Protein AF-A0A2V9LQ06-F1 (afdb_monomer)

pLDDT: mean 80.36, std 21.31, range [33.31, 98.5]

Secondary structure (DSSP, 8-state):
-------------S----S--EEEEEEES-GGGHHHHHHHHHHHHHHTT--HHHHHHHHHHHHHHHHHIIIIISTT-S--EEEEEEEEETTEEEEEEEE-SSPP-HHHHS-----S-----HHHHHHHHH-SEEEEEEETTEEEEEEEEEPTT-----

Solvent-accessible surface area (backbone atoms only — not comparable to full-atom values): 9265 Å² total; per-residue (Å²): 137,83,87,80,75,87,80,68,76,78,77,70,73,92,77,78,84,84,67,72,51,76,51,76,51,75,44,58,31,36,76,79,52,50,62,57,50,36,55,51,42,35,53,51,32,44,76,71,65,39,54,72,67,52,18,54,39,52,24,52,33,52,50,40,51,51,51,45,43,22,51,64,26,41,67,62,39,55,80,42,61,36,37,44,38,39,37,39,54,102,44,31,42,37,42,37,39,39,33,63,47,51,84,75,64,54,86,54,66,60,88,69,92,71,69,86,89,71,90,51,54,72,56,52,53,50,32,58,74,62,34,78,41,73,47,76,51,71,61,89,70,34,39,38,41,38,38,32,38,70,41,87,89,46,82,77,82,127

Nearest PDB structures (foldseek):
  1th8-assembly1_A-2  TM=8.520E-01  e=4.681E-11  Geobacillus stearothermophilus
  6m37-assembly1_C-2  TM=8.695E-01  e=2.102E-10  Bacillus subtilis subsp. subtilis str. 168
  6m37-assembly1_A-2  TM=8.476E-01  e=3.609E-10  Bacillus subtilis subsp. subtilis str. 168
  6m36-assembly2_K  TM=9.248E-01  e=5.722E-09  Bacillus subtilis subsp. subtilis str. 168
  1thn-assembly1_A  TM=8.487E-01  e=3.267E-08  Geobacillus stearothermophilus

Mean predicted aligned error: 9.8 Å

Structure (mmCIF, N/CA/C/O backbone):
data_AF-A0A2V9LQ06-F1
#
_entry.id   AF-A0A2V9LQ06-F1
#
loop_
_atom_site.group_PDB
_atom_site.id
_atom_site.type_symbol
_atom_site.label_atom_id
_atom_site.label_alt_id
_atom_site.label_comp_id
_atom_site.label_asym_id
_atom_site.label_entity_id
_atom_site.label_seq_id
_atom_site.pdbx_PDB_ins_code
_atom_site.Cartn_x
_atom_site.Cartn_y
_atom_site.Cartn_z
_atom_site.occupancy
_atom_site.B_iso_or_equiv
_atom_site.auth_seq_id
_atom_site.auth_comp_id
_atom_site.auth_asym_id
_atom_site.auth_atom_id
_atom_site.pdbx_PDB_model_num
ATOM 1 N N . MET A 1 1 ? 15.018 40.070 34.174 1.00 41.72 1 MET A N 1
ATOM 2 C CA . MET A 1 1 ? 14.126 39.849 33.017 1.00 41.72 1 MET A CA 1
ATOM 3 C C . MET A 1 1 ? 13.827 38.366 32.972 1.00 41.72 1 MET A C 1
ATOM 5 O O . MET A 1 1 ? 14.676 37.600 32.545 1.00 41.72 1 MET A O 1
ATOM 9 N N . SER A 1 2 ? 12.698 37.974 33.558 1.00 34.19 2 SER A N 1
ATOM 10 C CA . SER A 1 2 ? 12.235 36.588 33.578 1.00 34.19 2 SER A CA 1
ATOM 11 C C . SER A 1 2 ? 11.378 36.391 32.335 1.00 34.19 2 SER A C 1
ATOM 13 O O . SER A 1 2 ? 10.395 37.110 32.173 1.00 34.19 2 SER A O 1
ATOM 15 N N . TYR A 1 3 ? 11.785 35.498 31.437 1.00 38.38 3 TYR A N 1
ATOM 16 C CA . TYR A 1 3 ? 10.915 35.046 30.359 1.00 38.38 3 TYR A CA 1
ATOM 17 C C . TYR A 1 3 ? 10.058 33.919 30.923 1.00 38.38 3 TYR A C 1
ATOM 19 O O . TYR A 1 3 ? 10.544 32.818 31.166 1.00 38.38 3 TYR A O 1
ATOM 27 N N . ASP A 1 4 ? 8.800 34.247 31.191 1.00 41.09 4 ASP A N 1
ATOM 28 C CA . ASP A 1 4 ? 7.763 33.280 31.510 1.00 41.09 4 ASP A CA 1
ATOM 29 C C . ASP A 1 4 ? 7.256 32.605 30.224 1.00 41.09 4 ASP A C 1
ATOM 31 O O . ASP A 1 4 ? 6.876 33.277 29.266 1.00 41.09 4 ASP A O 1
ATOM 35 N N . LYS A 1 5 ? 7.192 31.272 30.318 1.00 40.69 5 LYS A N 1
ATOM 36 C CA . LYS A 1 5 ? 6.105 30.378 29.884 1.00 40.69 5 LYS A CA 1
ATOM 37 C C . LYS A 1 5 ? 5.965 30.029 28.402 1.00 40.69 5 LYS A C 1
ATOM 39 O O . LYS A 1 5 ? 5.400 30.760 27.598 1.00 40.69 5 LYS A O 1
ATOM 44 N N . ASP A 1 6 ? 6.376 28.791 28.118 1.00 44.03 6 ASP A N 1
ATOM 45 C CA . ASP A 1 6 ? 5.461 27.724 27.687 1.00 44.03 6 ASP A CA 1
ATOM 46 C C . ASP A 1 6 ? 4.400 28.132 26.659 1.00 44.03 6 ASP A C 1
ATOM 48 O O . ASP A 1 6 ? 3.199 28.091 26.907 1.00 44.03 6 ASP A O 1
ATOM 52 N N . GLY A 1 7 ? 4.856 28.438 25.448 1.00 39.19 7 GLY A N 1
ATOM 53 C CA . GLY A 1 7 ? 4.045 28.293 24.242 1.00 39.19 7 GLY A CA 1
ATOM 54 C C . GLY A 1 7 ? 4.021 26.835 23.787 1.00 39.19 7 GLY A C 1
ATOM 55 O O . GLY A 1 7 ? 4.420 26.540 22.662 1.00 39.19 7 GLY A O 1
ATOM 56 N N . ALA A 1 8 ? 3.624 25.903 24.659 1.00 40.12 8 ALA A N 1
ATOM 57 C CA . ALA A 1 8 ? 3.236 24.578 24.198 1.00 40.12 8 ALA A CA 1
ATOM 58 C C . ALA A 1 8 ? 1.993 24.785 23.332 1.00 40.12 8 ALA A C 1
ATOM 60 O O . ALA A 1 8 ? 0.956 25.204 23.843 1.00 40.12 8 ALA A O 1
ATOM 61 N N . ALA A 1 9 ? 2.122 24.574 22.019 1.00 40.06 9 ALA A N 1
ATOM 62 C CA . ALA A 1 9 ? 0.978 24.530 21.124 1.00 40.06 9 ALA A CA 1
ATOM 63 C C . ALA A 1 9 ? -0.049 23.592 21.759 1.00 40.06 9 ALA A C 1
ATOM 65 O O . ALA A 1 9 ? 0.230 22.410 21.959 1.00 40.06 9 ALA A O 1
ATOM 66 N N . GLU A 1 10 ? -1.178 24.159 22.166 1.00 37.50 10 GLU A N 1
ATOM 67 C CA . GLU A 1 10 ? -2.266 23.440 22.799 1.00 37.50 10 GLU A CA 1
ATOM 68 C C . GLU A 1 10 ? -2.742 22.396 21.787 1.00 37.50 10 GLU A C 1
ATOM 70 O O . GLU A 1 10 ? -3.412 22.713 20.802 1.00 37.50 10 GLU A O 1
ATOM 75 N N . ILE A 1 11 ? -2.279 21.154 21.958 1.00 49.72 11 ILE A N 1
ATOM 76 C CA . ILE A 1 11 ? -2.732 20.015 21.169 1.00 49.72 11 ILE A CA 1
ATOM 77 C C . ILE A 1 11 ? -4.199 19.863 21.541 1.00 49.72 11 ILE A C 1
ATOM 79 O O . ILE A 1 11 ? -4.528 19.344 22.609 1.00 49.72 11 ILE A O 1
ATOM 83 N N . LEU A 1 12 ? -5.067 20.411 20.690 1.00 41.41 12 LEU A N 1
ATOM 84 C CA . LEU A 1 12 ? -6.510 20.329 20.843 1.00 41.41 12 LEU A CA 1
ATOM 85 C C . LEU A 1 12 ? -6.897 18.877 21.161 1.00 41.41 12 LEU A C 1
ATOM 87 O O . LEU A 1 12 ? -6.401 17.956 20.501 1.00 41.41 12 LEU A O 1
ATOM 91 N N . PRO A 1 13 ? -7.768 18.647 22.160 1.00 40.12 13 PRO A N 1
ATOM 92 C CA . PRO A 1 13 ? -8.235 17.305 22.465 1.00 40.12 13 PRO A CA 1
ATOM 93 C C . PRO A 1 13 ? -8.867 16.686 21.202 1.00 40.12 13 PRO A C 1
ATOM 95 O O . PRO A 1 13 ? -9.507 17.413 20.439 1.00 40.12 13 PRO A O 1
ATOM 98 N N . PRO A 1 14 ? -8.731 15.363 20.971 1.00 46.31 14 PRO A N 1
ATOM 99 C CA . PRO A 1 14 ? -9.157 14.666 19.746 1.00 46.31 14 PRO A CA 1
ATOM 100 C C . PRO A 1 14 ? -10.688 14.529 19.614 1.00 46.31 14 PRO A C 1
ATOM 102 O O . PRO A 1 14 ? -11.218 13.518 19.160 1.00 46.31 14 PRO A O 1
ATOM 105 N N . GLN A 1 15 ? -11.433 15.545 20.038 1.00 45.16 15 GLN A N 1
ATOM 106 C CA . GLN A 1 15 ? -12.882 15.575 20.012 1.00 45.16 15 GLN A CA 1
ATOM 107 C C . GLN A 1 15 ? -13.325 16.323 18.747 1.00 45.16 15 GLN A C 1
ATOM 109 O O . GLN A 1 15 ? -13.218 17.542 18.658 1.00 45.16 15 GLN A O 1
ATOM 114 N N . ALA A 1 16 ? -13.838 15.543 17.788 1.00 43.78 16 ALA A N 1
ATOM 115 C CA . ALA A 1 16 ? -14.562 15.954 16.579 1.00 43.78 16 ALA A CA 1
ATOM 116 C C . ALA A 1 16 ? -13.751 16.414 15.346 1.00 43.78 16 ALA A C 1
ATOM 118 O O . ALA A 1 16 ? -14.132 17.365 14.668 1.00 43.78 16 ALA A O 1
ATOM 119 N N . MET A 1 17 ? -12.726 15.661 14.932 1.00 50.28 17 MET A N 1
ATOM 120 C CA . MET A 1 17 ? -12.322 15.646 13.513 1.00 50.28 17 MET A CA 1
ATOM 121 C C . MET A 1 17 ? -13.202 14.658 12.729 1.00 50.28 17 MET A C 1
ATOM 123 O O . MET A 1 17 ? -12.760 13.580 12.346 1.00 50.28 17 MET A O 1
ATOM 127 N N . SER A 1 18 ? -14.482 14.994 12.538 1.00 57.91 18 SER A N 1
ATOM 128 C CA . SER A 1 18 ? -15.396 14.176 11.729 1.00 57.91 18 SER A CA 1
ATOM 129 C C . SER A 1 18 ? -15.294 14.591 10.262 1.00 57.91 18 SER A C 1
ATOM 131 O O . SER A 1 18 ? -15.862 15.599 9.844 1.00 57.91 18 SER A O 1
ATOM 133 N N . GLY A 1 19 ? -14.520 13.834 9.485 1.00 63.94 19 GLY A N 1
ATOM 134 C CA . GLY A 1 19 ? -14.402 14.003 8.041 1.00 63.94 19 GLY A CA 1
ATOM 135 C C . GLY A 1 19 ? -13.429 12.996 7.426 1.00 63.94 19 GLY A C 1
ATOM 136 O O . GLY A 1 19 ? -12.508 12.544 8.109 1.00 63.94 19 GLY A O 1
ATOM 137 N N . PRO A 1 20 ? -13.607 12.624 6.145 1.00 75.50 20 PRO A N 1
ATOM 138 C CA . PRO A 1 20 ? -12.688 11.719 5.474 1.00 75.50 20 PRO A CA 1
ATOM 139 C C . PRO A 1 20 ? -11.316 12.386 5.353 1.00 75.50 20 PRO A C 1
ATOM 141 O O . PRO A 1 20 ? -11.145 13.383 4.650 1.00 75.50 20 PRO A O 1
ATOM 144 N N . LEU A 1 21 ? -10.325 11.825 6.036 1.00 82.38 21 LEU A N 1
ATOM 145 C CA . LEU A 1 21 ? -8.935 12.230 5.885 1.00 82.38 21 LEU A CA 1
ATOM 146 C C . LEU A 1 21 ? -8.303 11.438 4.743 1.00 82.38 21 LEU A C 1
ATOM 148 O O . LEU A 1 21 ? -8.482 10.223 4.615 1.00 82.38 21 LEU A O 1
ATOM 152 N N . LYS A 1 22 ? -7.536 12.148 3.918 1.00 90.69 22 LYS A N 1
ATOM 153 C CA . LYS A 1 22 ? -6.755 11.567 2.833 1.00 90.69 22 LYS A CA 1
ATOM 154 C C . LYS A 1 22 ? -5.303 11.994 2.978 1.00 90.69 22 LYS A C 1
ATOM 156 O O . LYS A 1 22 ? -5.007 13.178 3.091 1.00 90.69 22 LYS A O 1
ATOM 161 N N . PHE A 1 23 ? -4.415 11.019 2.903 1.00 94.31 23 PHE A N 1
ATOM 162 C CA . PHE A 1 23 ? -2.981 11.212 2.784 1.00 94.31 23 PHE A CA 1
ATOM 163 C C . PHE A 1 23 ? -2.506 10.537 1.498 1.00 94.31 23 PHE A C 1
ATOM 165 O O . PHE A 1 23 ? -2.985 9.457 1.154 1.00 94.31 23 PHE A O 1
ATOM 172 N N . GLN A 1 24 ? -1.594 11.165 0.763 1.00 96.81 24 GLN A N 1
ATOM 173 C CA . GLN A 1 24 ? -1.062 10.600 -0.472 1.00 96.81 24 GLN A CA 1
ATOM 174 C C . GLN A 1 24 ? 0.403 10.986 -0.634 1.00 96.81 24 GLN A C 1
ATOM 176 O O . GLN A 1 24 ? 0.765 12.144 -0.437 1.00 96.81 24 GLN A O 1
ATOM 181 N N . ILE A 1 25 ? 1.220 10.009 -1.016 1.00 97.44 25 ILE A N 1
ATOM 182 C CA . ILE A 1 25 ? 2.630 10.192 -1.350 1.00 97.44 25 ILE A CA 1
ATOM 183 C C . ILE A 1 25 ? 2.968 9.448 -2.632 1.00 97.44 25 ILE A C 1
ATOM 185 O O . ILE A 1 25 ? 2.418 8.382 -2.911 1.00 97.44 25 ILE A O 1
ATOM 189 N N . THR A 1 26 ? 3.929 9.995 -3.363 1.00 98.12 26 THR A N 1
ATOM 190 C CA . THR A 1 26 ? 4.590 9.324 -4.479 1.00 98.12 26 THR A CA 1
ATOM 191 C C . THR A 1 26 ? 6.070 9.242 -4.154 1.00 98.12 26 THR A C 1
ATOM 193 O O . THR A 1 26 ? 6.662 10.217 -3.690 1.00 98.12 26 THR A O 1
ATOM 196 N N . MET A 1 27 ? 6.660 8.068 -4.350 1.00 97.75 27 MET A N 1
ATOM 197 C CA . MET A 1 27 ? 8.049 7.807 -3.999 1.00 97.75 27 MET A CA 1
ATOM 198 C C . MET A 1 27 ? 8.718 6.853 -4.983 1.00 97.75 27 MET A C 1
ATOM 200 O O . MET A 1 27 ? 8.052 6.080 -5.669 1.00 97.75 27 MET A O 1
ATOM 204 N N . ALA A 1 28 ? 10.048 6.885 -5.014 1.00 97.88 28 ALA A N 1
ATOM 205 C CA . ALA A 1 28 ? 10.829 5.874 -5.709 1.00 97.88 28 ALA A CA 1
ATOM 206 C C . ALA A 1 28 ? 10.758 4.523 -4.974 1.00 97.88 28 ALA A C 1
ATOM 208 O O . ALA A 1 28 ? 10.571 4.470 -3.756 1.00 97.88 28 ALA A O 1
ATOM 209 N N . SER A 1 29 ? 10.987 3.426 -5.690 1.00 97.38 29 SER A N 1
ATOM 210 C CA . SER A 1 29 ? 11.034 2.050 -5.191 1.00 97.38 29 SER A CA 1
ATOM 211 C C . SER A 1 29 ? 12.310 1.750 -4.391 1.00 97.38 29 SER A C 1
ATOM 213 O O . SER A 1 29 ? 12.866 0.656 -4.460 1.00 97.38 29 SER A O 1
ATOM 215 N N . ASP A 1 30 ? 12.797 2.730 -3.632 1.00 97.56 30 ASP A N 1
ATOM 216 C CA . ASP A 1 30 ? 14.002 2.650 -2.818 1.00 97.56 30 ASP A CA 1
ATOM 217 C C . ASP A 1 30 ? 13.669 2.121 -1.407 1.00 97.56 30 ASP A C 1
ATOM 219 O O . ASP A 1 30 ? 12.930 2.775 -0.662 1.00 97.56 30 ASP A O 1
ATOM 223 N N . PRO A 1 31 ? 14.239 0.974 -0.984 1.00 95.25 31 PRO A N 1
ATOM 224 C CA . PRO A 1 31 ? 13.995 0.396 0.339 1.00 95.25 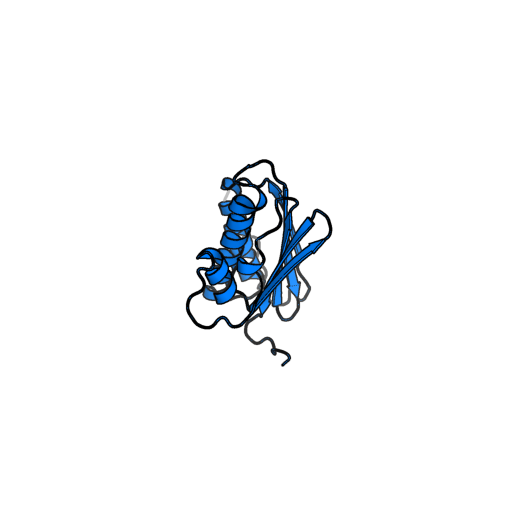31 PRO A CA 1
ATOM 225 C C . PRO A 1 31 ? 14.276 1.337 1.519 1.00 95.25 31 PRO A C 1
ATOM 227 O O . PRO A 1 31 ? 13.698 1.158 2.592 1.00 95.25 31 PRO A O 1
ATOM 230 N N . ARG A 1 32 ? 15.137 2.351 1.351 1.00 96.19 32 ARG A N 1
ATOM 231 C CA . ARG A 1 32 ? 15.437 3.338 2.403 1.00 96.19 32 ARG A CA 1
ATOM 232 C C . ARG A 1 32 ? 14.205 4.153 2.801 1.00 96.19 32 ARG A C 1
ATOM 234 O O . ARG A 1 32 ? 14.102 4.577 3.950 1.00 96.19 32 ARG A O 1
ATOM 241 N N . LEU A 1 33 ? 13.250 4.326 1.886 1.00 96.94 33 LEU A N 1
ATOM 242 C CA . LEU A 1 33 ? 12.013 5.070 2.132 1.00 96.94 33 LEU A CA 1
ATOM 243 C C . LEU A 1 33 ? 10.989 4.275 2.953 1.00 96.94 33 LEU A C 1
ATOM 245 O O . LEU A 1 33 ? 10.108 4.878 3.561 1.00 96.94 33 LEU A O 1
ATOM 249 N N . LEU A 1 34 ? 11.135 2.948 3.068 1.00 96.31 34 LEU A N 1
ATOM 250 C CA . LEU A 1 34 ? 10.223 2.112 3.861 1.00 96.31 34 LEU A CA 1
ATOM 251 C C . LEU A 1 34 ? 10.160 2.551 5.329 1.00 96.31 34 LEU A C 1
ATOM 253 O O . LEU A 1 34 ? 9.091 2.537 5.930 1.00 96.31 34 LEU A O 1
ATOM 257 N N . ALA A 1 35 ? 11.282 2.993 5.907 1.00 96.06 35 ALA A N 1
ATOM 258 C CA . ALA A 1 35 ? 11.306 3.495 7.281 1.00 96.06 35 ALA A CA 1
ATOM 259 C C . ALA A 1 35 ? 10.455 4.759 7.459 1.00 96.06 35 ALA A C 1
ATOM 261 O O . ALA A 1 35 ? 9.721 4.860 8.439 1.00 96.06 35 ALA A O 1
ATOM 262 N N . VAL A 1 36 ? 10.513 5.678 6.491 1.00 96.44 36 VAL A N 1
ATOM 263 C CA . VAL A 1 36 ? 9.709 6.906 6.494 1.00 96.44 36 VAL A CA 1
ATOM 264 C C . VAL A 1 36 ? 8.230 6.550 6.408 1.00 96.44 36 VAL A C 1
ATOM 266 O O . VAL A 1 36 ? 7.442 6.996 7.238 1.00 96.44 36 VAL A O 1
ATOM 269 N N . VAL A 1 37 ? 7.868 5.677 5.462 1.00 96.94 37 VAL A N 1
ATOM 270 C CA . VAL A 1 37 ? 6.475 5.263 5.283 1.00 96.94 37 VAL A CA 1
ATOM 271 C C . VAL A 1 37 ? 5.943 4.554 6.524 1.00 96.94 37 VAL A C 1
ATOM 273 O O . VAL A 1 37 ? 4.843 4.873 6.959 1.00 96.94 37 VAL A O 1
ATOM 276 N N . ARG A 1 38 ? 6.712 3.654 7.152 1.00 96.88 38 ARG A N 1
ATOM 277 C CA . ARG A 1 38 ? 6.285 2.990 8.395 1.00 96.88 38 ARG A CA 1
ATOM 278 C C . ARG A 1 38 ? 5.934 3.985 9.495 1.00 96.88 38 ARG A C 1
ATOM 280 O O . ARG A 1 38 ? 4.874 3.846 10.099 1.00 96.88 38 ARG A O 1
ATOM 287 N N . SER A 1 39 ? 6.788 4.980 9.734 1.00 95.75 39 SER A N 1
ATOM 288 C CA . SER A 1 39 ? 6.512 6.013 10.736 1.00 95.75 39 SER A CA 1
ATOM 289 C C . SER A 1 39 ? 5.236 6.778 10.394 1.00 95.75 39 SER A C 1
ATOM 291 O O . SER A 1 39 ? 4.355 6.911 11.234 1.00 95.75 39 SER A O 1
ATOM 293 N N . THR A 1 40 ? 5.077 7.197 9.137 1.00 95.31 40 THR A N 1
ATOM 294 C CA . THR A 1 40 ? 3.871 7.903 8.690 1.00 95.31 40 THR A CA 1
ATOM 295 C C . THR A 1 40 ? 2.600 7.067 8.850 1.00 95.31 40 THR A C 1
ATOM 297 O O . THR A 1 40 ? 1.600 7.579 9.342 1.00 95.31 40 THR A O 1
ATOM 300 N N . ILE A 1 41 ? 2.615 5.786 8.470 1.00 95.62 41 ILE A N 1
ATOM 301 C CA . ILE A 1 41 ? 1.442 4.910 8.601 1.00 95.62 41 ILE A CA 1
ATOM 302 C C . ILE A 1 41 ? 1.084 4.666 10.064 1.00 95.62 41 ILE A C 1
ATOM 304 O O . ILE A 1 41 ? -0.101 4.647 10.386 1.00 95.62 41 ILE A O 1
ATOM 308 N N . SER A 1 42 ? 2.079 4.518 10.941 1.00 94.06 42 SER A N 1
ATOM 309 C CA . SER A 1 42 ? 1.841 4.359 12.376 1.00 94.06 42 SER A CA 1
ATOM 310 C C . SER A 1 42 ? 1.102 5.569 12.956 1.00 94.06 42 SER A C 1
ATOM 312 O O . SER A 1 42 ? 0.099 5.395 13.644 1.00 94.06 42 SER A O 1
ATOM 314 N N . GLU A 1 43 ? 1.549 6.783 12.623 1.00 92.94 43 GLU A N 1
ATOM 315 C CA . GLU A 1 43 ? 0.908 8.026 13.076 1.00 92.94 43 GLU A CA 1
ATOM 316 C C . GLU A 1 43 ? -0.493 8.201 12.473 1.00 92.94 43 GLU A C 1
ATOM 318 O O . GLU A 1 43 ? -1.453 8.483 13.188 1.00 92.94 43 GLU A O 1
ATOM 323 N N . LEU A 1 44 ? -0.653 7.966 11.166 1.00 91.19 44 LEU A N 1
ATOM 324 C CA . LEU A 1 44 ? -1.959 8.068 10.503 1.00 91.19 44 LEU A CA 1
ATOM 325 C C . LEU A 1 44 ? -2.973 7.071 11.070 1.00 91.19 44 LEU A C 1
ATOM 327 O O . LEU A 1 44 ? -4.127 7.428 11.290 1.00 91.19 44 LEU A O 1
ATOM 331 N N . ALA A 1 45 ? -2.552 5.832 11.327 1.00 90.19 45 ALA A N 1
ATOM 332 C CA . ALA A 1 45 ? -3.412 4.807 11.908 1.00 90.19 45 ALA A CA 1
ATOM 333 C C . ALA A 1 45 ? -3.912 5.203 13.306 1.00 90.19 45 ALA A C 1
ATOM 335 O O . ALA A 1 45 ? -5.092 5.000 13.604 1.00 90.19 45 ALA A O 1
ATOM 336 N N . ALA A 1 46 ? -3.045 5.806 14.125 1.00 88.38 46 ALA A N 1
ATOM 337 C CA . ALA A 1 46 ? -3.407 6.307 15.447 1.00 88.38 46 ALA A CA 1
ATOM 338 C C . ALA A 1 46 ? -4.386 7.489 15.354 1.00 88.38 46 ALA A C 1
ATOM 340 O O . ALA A 1 46 ? -5.422 7.482 16.018 1.00 88.38 46 ALA A O 1
ATOM 341 N N . VAL A 1 47 ? -4.121 8.456 14.464 1.00 87.31 47 VAL A N 1
ATOM 342 C CA . VAL A 1 47 ? -5.033 9.584 14.183 1.00 87.31 47 VAL A CA 1
ATOM 343 C C . VAL A 1 47 ? -6.408 9.095 13.715 1.00 87.31 47 VAL A C 1
ATOM 345 O O . VAL A 1 47 ? -7.424 9.716 14.018 1.00 87.31 47 VAL A O 1
ATOM 348 N N . TRP A 1 48 ? -6.465 7.968 13.005 1.00 86.31 48 TRP A N 1
ATOM 349 C CA . TRP A 1 48 ? -7.707 7.366 12.514 1.00 86.31 48 TRP A CA 1
ATOM 350 C C . TRP A 1 48 ? -8.409 6.437 13.504 1.00 86.31 48 TRP A C 1
ATOM 352 O O . TRP A 1 48 ? -9.442 5.871 13.161 1.00 86.31 48 TRP A O 1
ATOM 362 N N . GLY A 1 49 ? -7.910 6.315 14.735 1.00 84.81 49 GLY A N 1
ATOM 363 C CA . GLY A 1 49 ? -8.614 5.627 15.817 1.00 84.81 49 GLY A CA 1
ATOM 364 C C . GLY A 1 49 ? -8.376 4.119 15.885 1.00 84.81 49 GLY A C 1
ATOM 365 O O . GLY A 1 49 ? -9.135 3.413 16.551 1.00 84.81 49 GLY A O 1
ATOM 366 N N . LEU A 1 50 ? -7.332 3.596 15.231 1.00 87.75 50 LEU A N 1
ATOM 367 C CA . LEU A 1 50 ? -6.859 2.250 15.546 1.00 87.75 50 LEU A CA 1
ATOM 368 C C . LEU A 1 50 ? -6.153 2.250 16.909 1.00 87.75 50 LEU A C 1
ATOM 370 O O . LEU A 1 50 ? -5.368 3.140 17.220 1.00 87.75 50 LEU A O 1
ATOM 374 N N . GLY A 1 51 ? -6.412 1.218 17.716 1.00 89.25 51 GLY A N 1
ATOM 375 C CA . GLY A 1 51 ? -5.610 0.951 18.911 1.00 89.25 51 GLY A CA 1
ATOM 376 C C . GLY A 1 51 ? -4.216 0.434 18.545 1.00 89.25 51 GLY A C 1
ATOM 377 O O . GLY A 1 51 ? -3.994 -0.019 17.420 1.00 89.25 51 GLY A O 1
ATOM 378 N N . ASP A 1 52 ? -3.291 0.429 19.504 1.00 91.44 52 ASP A N 1
ATOM 379 C CA . ASP A 1 52 ? -1.866 0.156 19.261 1.00 91.44 52 ASP A CA 1
ATOM 380 C C . ASP A 1 52 ? -1.588 -1.138 18.482 1.00 91.44 52 ASP A C 1
ATOM 382 O O . ASP A 1 52 ? -0.705 -1.186 17.624 1.00 91.44 52 ASP A O 1
ATOM 386 N N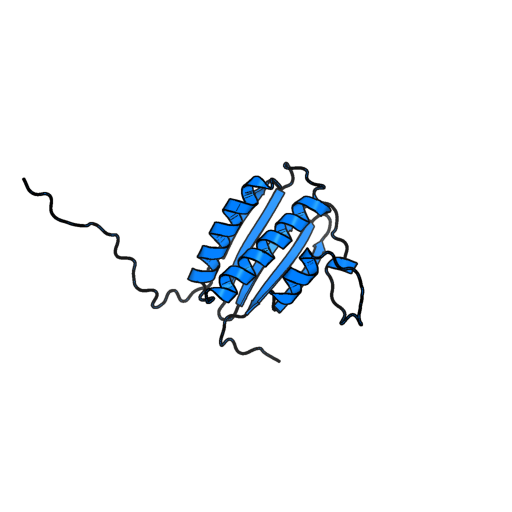 . GLU A 1 53 ? -2.328 -2.210 18.771 1.00 92.31 53 GLU A N 1
ATOM 387 C CA . GLU A 1 53 ? -2.196 -3.476 18.047 1.00 92.31 53 GLU A CA 1
ATOM 388 C C . GLU A 1 53 ? -2.615 -3.342 16.579 1.00 92.31 53 GLU A C 1
ATOM 390 O O . GLU A 1 53 ? -1.902 -3.808 15.687 1.00 92.31 53 GLU A O 1
ATOM 395 N N . GLY A 1 54 ? -3.721 -2.640 16.323 1.00 92.69 54 GLY A N 1
ATOM 396 C CA . GLY A 1 54 ? -4.188 -2.320 14.978 1.00 92.69 54 GLY A CA 1
ATOM 397 C C . GLY A 1 54 ? -3.182 -1.459 14.217 1.00 92.69 54 GLY A C 1
ATOM 398 O O . GLY A 1 54 ? -2.857 -1.783 13.074 1.00 92.69 54 GLY A O 1
ATOM 399 N N . CYS A 1 55 ? -2.626 -0.427 14.860 1.00 94.31 55 CYS A N 1
ATOM 400 C CA . CYS A 1 55 ? -1.589 0.431 14.279 1.00 94.31 55 CYS A CA 1
ATOM 401 C C . CYS A 1 55 ? -0.347 -0.372 13.877 1.00 94.31 55 CYS A C 1
ATOM 403 O O . CYS A 1 55 ? 0.104 -0.287 12.731 1.00 94.31 55 CYS A O 1
ATOM 405 N N . ARG A 1 56 ? 0.182 -1.208 14.784 1.00 95.31 56 ARG A N 1
ATOM 406 C CA . ARG A 1 56 ? 1.337 -2.078 14.498 1.00 95.31 56 ARG A CA 1
ATOM 407 C C . ARG A 1 56 ? 1.047 -3.057 13.367 1.00 95.31 56 ARG A C 1
ATOM 409 O O . ARG A 1 56 ? 1.886 -3.231 12.484 1.00 95.31 56 ARG A O 1
ATOM 416 N N . GLY A 1 57 ? -0.131 -3.681 13.385 1.00 95.69 57 GLY A N 1
ATOM 417 C CA . GLY A 1 57 ? -0.569 -4.599 12.340 1.00 95.69 57 GLY A CA 1
ATOM 418 C C . GLY A 1 57 ? -0.586 -3.912 10.979 1.00 95.69 57 GLY A C 1
ATOM 419 O O . GLY A 1 57 ? 0.157 -4.294 10.076 1.00 95.69 57 GLY A O 1
ATOM 420 N N . VAL A 1 58 ? -1.385 -2.857 10.834 1.00 95.94 58 VAL A N 1
ATOM 421 C CA . VAL A 1 58 ? -1.540 -2.134 9.566 1.00 95.94 58 VAL A CA 1
ATOM 422 C C . VAL A 1 58 ? -0.205 -1.602 9.046 1.00 95.94 58 VAL A C 1
ATOM 424 O O . VAL A 1 58 ? 0.101 -1.794 7.870 1.00 95.94 58 VAL A O 1
ATOM 427 N N . THR A 1 59 ? 0.631 -1.033 9.918 1.00 97.12 59 THR A N 1
ATOM 428 C CA . THR A 1 59 ? 1.979 -0.568 9.550 1.00 97.12 59 THR A CA 1
ATOM 429 C C . THR A 1 59 ? 2.813 -1.694 8.949 1.00 97.12 59 THR A C 1
ATOM 431 O O . THR A 1 59 ? 3.428 -1.525 7.896 1.00 97.12 59 THR A O 1
ATOM 434 N N . ARG A 1 60 ? 2.795 -2.874 9.577 1.00 96.12 60 ARG A N 1
ATOM 435 C CA . ARG A 1 60 ? 3.522 -4.049 9.093 1.00 96.12 60 ARG A CA 1
ATOM 436 C C . ARG A 1 60 ? 2.971 -4.565 7.760 1.00 96.12 60 ARG A C 1
ATOM 438 O O . ARG A 1 60 ? 3.746 -4.955 6.894 1.00 96.12 60 ARG A O 1
ATOM 445 N N . ALA A 1 61 ? 1.652 -4.562 7.577 1.00 95.81 61 ALA A N 1
ATOM 446 C CA . ALA A 1 61 ? 1.032 -4.989 6.323 1.00 95.81 61 ALA A CA 1
ATOM 447 C C . ALA A 1 61 ? 1.342 -4.029 5.161 1.00 95.81 61 ALA A C 1
ATOM 449 O O . ALA A 1 61 ? 1.601 -4.485 4.048 1.00 95.81 61 ALA A O 1
ATOM 450 N N . VAL A 1 62 ? 1.369 -2.716 5.411 1.00 96.75 62 VAL A N 1
ATOM 451 C CA . VAL A 1 62 ? 1.778 -1.719 4.409 1.00 96.75 62 VAL A CA 1
ATOM 452 C C . VAL A 1 62 ? 3.263 -1.862 4.055 1.00 96.75 62 VAL A C 1
ATOM 454 O O . VAL A 1 62 ? 3.603 -1.877 2.872 1.00 96.75 62 VAL A O 1
ATOM 457 N N . ASP A 1 63 ? 4.139 -2.031 5.048 1.00 96.06 63 ASP A N 1
ATOM 458 C CA . ASP A 1 63 ? 5.579 -2.257 4.841 1.00 96.06 63 ASP A CA 1
ATOM 459 C C . ASP A 1 63 ? 5.854 -3.500 3.984 1.00 96.06 63 ASP A C 1
ATOM 461 O O . ASP A 1 63 ? 6.658 -3.470 3.050 1.00 96.06 63 ASP A O 1
ATOM 465 N N . GLU A 1 64 ? 5.125 -4.583 4.248 1.00 95.25 64 GLU A N 1
ATOM 466 C CA . GLU A 1 64 ? 5.227 -5.817 3.479 1.00 95.25 64 GLU A CA 1
ATOM 467 C C . GLU A 1 64 ? 4.678 -5.655 2.053 1.00 95.25 64 GLU A C 1
ATOM 469 O O . GLU A 1 64 ? 5.265 -6.171 1.102 1.00 95.25 64 GLU A O 1
ATOM 474 N N . ALA A 1 65 ? 3.584 -4.911 1.865 1.00 95.12 65 ALA A N 1
ATOM 475 C CA . ALA A 1 65 ? 3.044 -4.624 0.536 1.00 95.12 65 ALA A CA 1
ATOM 476 C C . ALA A 1 65 ? 4.055 -3.847 -0.321 1.00 95.12 65 ALA A C 1
ATOM 478 O O . ALA A 1 65 ? 4.349 -4.249 -1.448 1.00 95.12 65 ALA A O 1
ATOM 479 N N . LEU A 1 66 ? 4.652 -2.792 0.238 1.00 96.25 66 LEU A N 1
ATOM 480 C CA . LEU A 1 66 ? 5.686 -1.999 -0.431 1.00 96.25 66 LEU A CA 1
ATOM 481 C C . LEU A 1 66 ? 6.937 -2.819 -0.721 1.00 96.25 66 LEU A C 1
ATOM 483 O O . LEU A 1 66 ? 7.445 -2.795 -1.841 1.00 96.25 66 LEU A O 1
ATOM 487 N N . SER A 1 67 ? 7.397 -3.599 0.256 1.00 94.50 67 SER A N 1
ATOM 488 C CA . SER A 1 67 ? 8.527 -4.512 0.083 1.00 94.50 67 SER A CA 1
ATOM 489 C C . SER A 1 67 ? 8.279 -5.502 -1.054 1.00 94.50 67 SER A C 1
ATOM 491 O O . SER A 1 67 ? 9.187 -5.787 -1.835 1.00 94.50 67 SER A O 1
ATOM 493 N N . ASN A 1 68 ? 7.048 -6.001 -1.192 1.00 93.00 68 ASN A N 1
ATOM 494 C CA . ASN A 1 68 ? 6.677 -6.894 -2.283 1.00 93.00 68 ASN A CA 1
ATOM 495 C C . ASN A 1 68 ? 6.647 -6.185 -3.641 1.00 93.00 68 ASN A C 1
ATOM 497 O O . ASN A 1 68 ? 7.134 -6.764 -4.610 1.00 93.00 68 ASN A O 1
ATOM 501 N N . ILE A 1 69 ? 6.160 -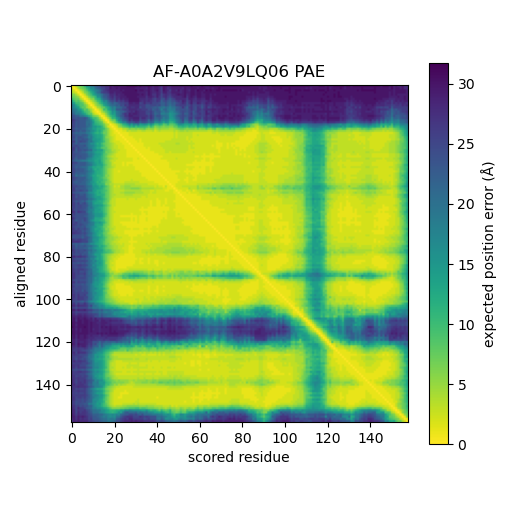4.945 -3.727 1.00 94.31 69 ILE A N 1
ATOM 502 C CA . ILE A 1 69 ? 6.215 -4.150 -4.967 1.00 94.31 69 ILE A CA 1
ATOM 503 C C . ILE A 1 69 ? 7.676 -3.926 -5.384 1.00 94.31 69 ILE A C 1
ATOM 505 O O . ILE A 1 69 ? 8.061 -4.272 -6.502 1.00 94.31 69 ILE A O 1
ATOM 509 N N . ILE A 1 70 ? 8.524 -3.443 -4.471 1.00 94.75 70 ILE A N 1
ATOM 510 C CA . ILE A 1 70 ? 9.949 -3.197 -4.739 1.00 94.75 70 ILE A CA 1
ATOM 511 C C . ILE A 1 70 ? 10.644 -4.489 -5.196 1.00 94.75 70 ILE A C 1
ATOM 513 O O . ILE A 1 70 ? 11.313 -4.517 -6.232 1.00 94.75 70 ILE A O 1
ATOM 517 N N . ARG A 1 71 ? 10.450 -5.587 -4.458 1.00 92.69 71 ARG A N 1
ATOM 518 C CA . ARG A 1 71 ? 11.119 -6.867 -4.718 1.00 92.69 71 ARG A CA 1
ATOM 519 C C . ARG A 1 71 ? 10.624 -7.551 -5.989 1.00 92.69 71 ARG A C 1
ATOM 521 O O . ARG A 1 71 ? 11.428 -8.117 -6.726 1.00 92.69 71 ARG A O 1
ATOM 528 N N . HIS A 1 72 ? 9.315 -7.558 -6.231 1.00 90.44 72 HIS A N 1
ATOM 529 C CA . HIS A 1 72 ? 8.704 -8.394 -7.266 1.00 90.44 72 HIS A CA 1
ATOM 530 C C . HIS A 1 72 ? 8.311 -7.623 -8.522 1.00 90.44 72 HIS A C 1
ATOM 532 O O . HIS A 1 72 ? 8.600 -8.121 -9.611 1.00 90.44 72 HIS A O 1
ATOM 538 N N . ALA A 1 73 ? 7.712 -6.438 -8.385 1.00 92.81 73 ALA A N 1
ATOM 539 C C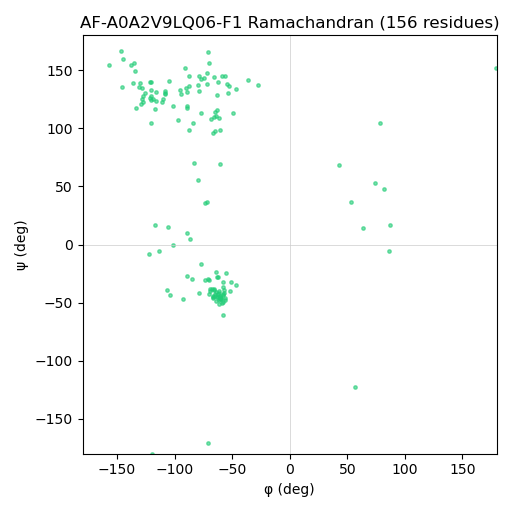A . ALA A 1 73 ? 7.307 -5.612 -9.522 1.00 92.81 73 ALA A CA 1
ATOM 540 C C . ALA A 1 73 ? 8.508 -4.852 -10.107 1.00 92.81 73 ALA A C 1
ATOM 542 O O . ALA A 1 73 ? 8.681 -4.812 -11.323 1.00 92.81 73 ALA A O 1
ATOM 543 N N . TYR A 1 74 ? 9.385 -4.313 -9.250 1.00 95.31 74 TYR A N 1
ATOM 544 C CA . TYR A 1 74 ? 10.564 -3.549 -9.681 1.00 95.31 74 TYR A CA 1
ATOM 545 C C . TYR A 1 74 ? 11.889 -4.318 -9.645 1.00 95.31 74 TYR A C 1
ATOM 547 O O . TYR A 1 74 ? 12.910 -3.761 -10.042 1.00 95.31 74 TYR A O 1
ATOM 555 N N . LYS A 1 75 ? 11.899 -5.590 -9.223 1.00 94.44 75 LYS A N 1
ATOM 556 C CA . LYS A 1 75 ? 13.109 -6.440 -9.136 1.00 94.44 75 LYS A CA 1
ATOM 557 C C . LYS A 1 75 ? 14.254 -5.810 -8.327 1.00 94.44 75 LYS A C 1
ATOM 559 O O . LYS A 1 75 ? 15.422 -5.990 -8.653 1.00 94.44 75 LYS A O 1
ATOM 564 N N . ASN A 1 76 ? 13.915 -5.090 -7.256 1.00 93.38 76 ASN A N 1
ATOM 565 C CA . ASN A 1 76 ? 14.828 -4.306 -6.414 1.00 93.38 76 ASN A CA 1
ATOM 566 C C . ASN A 1 76 ? 15.521 -3.131 -7.122 1.00 93.38 76 ASN A C 1
ATOM 568 O O . ASN A 1 76 ? 16.467 -2.569 -6.571 1.00 93.38 76 ASN A O 1
ATOM 572 N N . ARG A 1 77 ? 15.062 -2.724 -8.311 1.00 96.00 77 ARG A N 1
ATOM 573 C CA . ARG A 1 77 ? 15.447 -1.420 -8.853 1.00 96.00 77 ARG A CA 1
ATOM 574 C C . ARG A 1 77 ? 14.868 -0.317 -7.968 1.00 96.00 77 ARG A C 1
ATOM 576 O O . ARG A 1 77 ? 13.761 -0.461 -7.451 1.00 96.00 77 ARG A O 1
ATOM 583 N N . SER A 1 78 ? 15.615 0.768 -7.801 1.00 96.12 78 SER A N 1
ATOM 584 C CA . SER A 1 78 ? 15.288 1.887 -6.906 1.00 96.12 78 SER A CA 1
ATOM 585 C C . SER A 1 78 ? 14.806 3.139 -7.647 1.00 96.12 78 SER A C 1
ATOM 587 O O . SER A 1 78 ? 14.822 4.227 -7.083 1.00 96.12 78 SER A O 1
ATOM 589 N N . ASP A 1 79 ? 14.444 3.001 -8.920 1.00 95.50 79 ASP A N 1
ATOM 590 C CA . ASP A 1 79 ? 14.037 4.071 -9.839 1.00 95.50 79 ASP A CA 1
ATOM 591 C C . ASP A 1 79 ? 12.556 3.981 -10.255 1.00 95.50 79 ASP A C 1
ATOM 593 O O . ASP A 1 79 ? 12.049 4.867 -10.941 1.00 95.50 79 ASP A O 1
ATOM 597 N N . GLY A 1 80 ? 11.853 2.923 -9.844 1.00 96.69 80 GLY A N 1
ATOM 598 C CA . GLY A 1 80 ? 10.435 2.731 -10.118 1.00 96.69 80 GLY A CA 1
ATOM 599 C C . GLY A 1 80 ? 9.563 3.643 -9.264 1.00 96.69 80 GLY A C 1
ATOM 600 O O . GLY A 1 80 ? 9.856 3.874 -8.099 1.00 96.69 80 GLY A O 1
ATOM 601 N N . GLU A 1 81 ? 8.465 4.146 -9.815 1.00 98.12 81 GLU A N 1
ATOM 602 C CA . GLU A 1 81 ? 7.546 5.021 -9.083 1.00 98.12 81 GLU A CA 1
ATOM 603 C C . GLU A 1 81 ? 6.455 4.210 -8.366 1.00 98.12 81 GLU A C 1
ATOM 605 O O . GLU A 1 81 ? 5.854 3.299 -8.940 1.00 98.12 81 GLU A O 1
ATOM 610 N N . ILE A 1 82 ? 6.186 4.535 -7.104 1.00 98.44 82 ILE A N 1
ATOM 611 C CA . ILE A 1 82 ? 5.104 3.958 -6.305 1.00 98.44 82 ILE A CA 1
ATOM 612 C C . ILE A 1 82 ? 4.278 5.104 -5.729 1.00 98.44 82 ILE A C 1
ATOM 614 O O . ILE A 1 82 ? 4.797 5.937 -4.984 1.00 98.44 82 ILE A O 1
ATOM 618 N N . GLU A 1 83 ? 2.982 5.118 -6.023 1.00 98.50 83 GLU A N 1
ATOM 619 C CA . GLU A 1 83 ? 2.017 5.964 -5.326 1.00 98.50 83 GLU A CA 1
ATOM 620 C C . GLU A 1 83 ? 1.368 5.166 -4.192 1.00 98.50 83 GLU A C 1
ATOM 622 O O . GLU A 1 83 ? 0.856 4.065 -4.405 1.00 98.50 83 GLU A O 1
ATOM 627 N N . LEU A 1 84 ? 1.362 5.739 -2.989 1.00 98.31 84 LEU A N 1
ATOM 628 C CA . LEU A 1 84 ? 0.611 5.250 -1.841 1.00 98.31 84 LEU A CA 1
ATOM 629 C C . LEU A 1 84 ? -0.418 6.302 -1.428 1.00 98.31 84 LEU A C 1
ATOM 631 O O . LEU A 1 84 ? -0.078 7.393 -0.974 1.00 98.31 84 LEU A O 1
ATOM 635 N N . SER A 1 85 ? -1.689 5.932 -1.536 1.00 97.38 85 SER A N 1
ATOM 636 C CA . SER A 1 85 ? -2.827 6.695 -1.038 1.00 97.38 85 SER A CA 1
ATOM 637 C C . SER A 1 85 ? -3.426 6.008 0.186 1.00 97.38 85 SER A C 1
ATOM 639 O O . SER A 1 85 ? -3.743 4.822 0.145 1.00 97.38 85 SER A O 1
ATOM 641 N N . CYS A 1 86 ? -3.631 6.759 1.259 1.00 95.81 86 CYS A N 1
ATOM 642 C CA . CYS A 1 86 ? -4.259 6.307 2.492 1.00 95.81 86 CYS A CA 1
ATOM 643 C C . CYS A 1 86 ? -5.526 7.142 2.713 1.00 95.81 86 CYS A C 1
ATOM 645 O O . CYS A 1 86 ? -5.466 8.373 2.711 1.00 95.81 86 CYS A O 1
ATOM 647 N N . ARG A 1 87 ? -6.676 6.496 2.882 1.00 93.12 87 ARG A N 1
ATOM 648 C CA . ARG A 1 87 ? -7.954 7.168 3.137 1.00 93.12 87 ARG A CA 1
ATOM 649 C C . ARG A 1 87 ? -8.632 6.532 4.335 1.00 93.12 87 ARG A C 1
ATOM 651 O O . ARG A 1 87 ? -8.672 5.310 4.423 1.00 93.12 87 ARG A O 1
ATOM 658 N N . THR A 1 88 ? -9.219 7.355 5.189 1.00 87.75 88 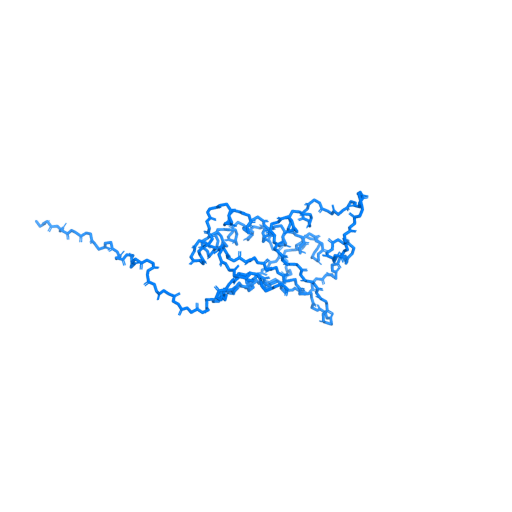THR A N 1
ATOM 659 C CA . THR A 1 88 ? -10.210 6.896 6.162 1.00 87.75 88 THR A CA 1
ATOM 660 C C . THR A 1 88 ? -11.608 7.307 5.706 1.00 87.75 88 THR A C 1
ATOM 662 O O . THR A 1 88 ? -11.800 8.392 5.150 1.00 87.75 88 THR A O 1
ATOM 665 N N . ASP A 1 89 ? -12.566 6.414 5.899 1.00 80.62 89 ASP A N 1
ATOM 666 C CA . ASP A 1 89 ? -14.002 6.690 5.849 1.00 80.62 89 ASP A CA 1
ATOM 667 C C . ASP A 1 89 ? -14.601 6.352 7.228 1.00 80.62 89 ASP A C 1
ATOM 669 O O . ASP A 1 89 ? -13.875 5.911 8.117 1.00 80.62 89 ASP A O 1
ATOM 673 N N . ALA A 1 90 ? -15.910 6.526 7.420 1.00 76.56 90 ALA A N 1
ATOM 674 C CA . ALA A 1 90 ? -16.575 6.365 8.719 1.00 76.56 90 ALA A CA 1
ATOM 675 C C . ALA A 1 90 ? -16.254 5.036 9.435 1.00 76.56 90 ALA A C 1
ATOM 677 O O . ALA A 1 90 ? -16.174 5.003 10.660 1.00 76.56 90 ALA A O 1
ATOM 678 N N . ASP A 1 91 ? -16.032 3.962 8.672 1.00 86.56 91 ASP A N 1
ATOM 679 C CA . ASP A 1 91 ? -15.933 2.600 9.197 1.00 86.56 91 ASP A CA 1
ATOM 680 C C . ASP A 1 91 ? -14.601 1.896 8.880 1.00 86.56 91 ASP A C 1
ATOM 682 O O . ASP A 1 91 ? -14.374 0.777 9.355 1.00 86.56 91 ASP A O 1
ATOM 686 N N . CYS A 1 92 ? -13.728 2.468 8.040 1.00 89.88 92 CYS A N 1
ATOM 687 C CA . CYS A 1 92 ? -12.523 1.764 7.593 1.00 89.88 92 CYS A CA 1
ATOM 688 C C . CYS A 1 92 ? -11.373 2.658 7.119 1.00 89.88 92 CYS A C 1
ATOM 690 O O . CYS A 1 92 ? -11.566 3.753 6.596 1.00 89.88 92 CYS A O 1
ATOM 692 N N . LEU A 1 93 ? -10.165 2.105 7.231 1.00 92.81 93 LEU A N 1
ATOM 693 C CA . LEU A 1 93 ? -8.943 2.582 6.600 1.00 92.81 93 LEU A CA 1
ATOM 694 C C . LEU A 1 93 ? -8.728 1.819 5.291 1.00 92.81 93 LEU A C 1
ATOM 696 O O . LEU A 1 93 ? -8.782 0.587 5.259 1.00 92.81 93 LEU A O 1
ATOM 700 N N . GLU A 1 94 ? -8.425 2.541 4.219 1.00 94.69 94 GLU A N 1
ATOM 701 C CA . GLU A 1 94 ? -8.042 1.996 2.921 1.00 94.69 94 GLU A CA 1
ATOM 702 C C . GLU A 1 94 ? -6.648 2.488 2.522 1.00 94.69 94 GLU A C 1
ATOM 704 O O . GLU A 1 94 ? -6.392 3.690 2.458 1.00 94.69 94 GLU A O 1
ATOM 709 N N . PHE A 1 95 ? -5.775 1.546 2.174 1.00 96.69 95 PHE A N 1
ATOM 710 C CA . PHE A 1 95 ? -4.458 1.791 1.592 1.00 96.69 95 PHE A CA 1
ATOM 711 C C . PHE A 1 95 ? -4.484 1.345 0.137 1.00 96.69 95 PHE A C 1
ATOM 713 O O . PHE A 1 95 ? -4.838 0.204 -0.158 1.00 96.69 95 PHE A O 1
ATOM 720 N N . THR A 1 96 ? -4.119 2.234 -0.776 1.00 97.25 96 THR A N 1
ATOM 721 C CA . THR A 1 96 ? -4.047 1.956 -2.209 1.00 97.25 96 THR A CA 1
ATOM 722 C C . THR A 1 96 ? -2.634 2.199 -2.698 1.00 97.25 96 THR A C 1
ATOM 724 O O . THR A 1 96 ? -2.110 3.298 -2.543 1.00 97.25 96 THR A O 1
ATOM 727 N N . PHE A 1 97 ? -2.053 1.178 -3.314 1.00 97.75 97 PHE A N 1
ATOM 728 C CA . PHE A 1 97 ? -0.742 1.213 -3.943 1.00 97.75 97 PHE A CA 1
ATOM 729 C C . PHE A 1 97 ? -0.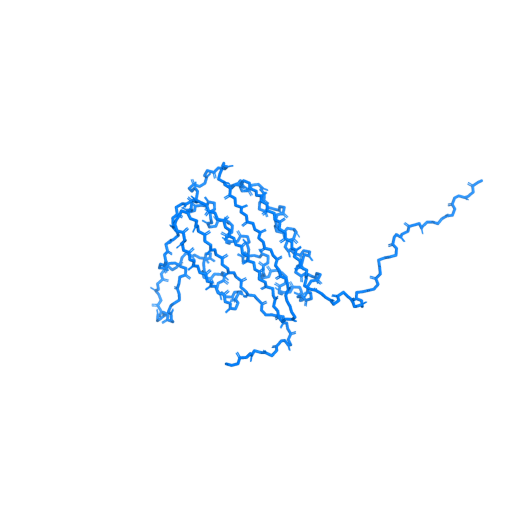929 1.180 -5.451 1.00 97.75 97 PHE A C 1
ATOM 731 O O . PHE A 1 97 ? -1.687 0.343 -5.954 1.00 97.75 97 PHE A O 1
ATOM 738 N N . VAL A 1 98 ? -0.244 2.071 -6.157 1.00 98.06 98 VAL A N 1
ATOM 739 C CA . VAL A 1 98 ? -0.242 2.126 -7.617 1.00 98.06 98 VAL A CA 1
ATOM 740 C C . VAL A 1 98 ? 1.198 2.131 -8.111 1.00 98.06 98 VAL A C 1
ATOM 742 O O . VAL A 1 98 ? 2.006 2.941 -7.663 1.00 98.06 98 VAL A O 1
ATOM 745 N N . ASP A 1 99 ? 1.513 1.225 -9.033 1.00 97.81 99 ASP A N 1
ATOM 746 C CA . ASP A 1 99 ? 2.841 1.098 -9.630 1.00 97.81 99 ASP A CA 1
ATOM 747 C C . ASP A 1 99 ? 2.757 0.653 -11.100 1.00 97.81 99 ASP A C 1
ATOM 749 O O . ASP A 1 99 ? 1.702 0.234 -11.586 1.00 97.81 99 ASP A O 1
ATOM 753 N N . ARG A 1 100 ? 3.874 0.767 -11.824 1.00 97.19 100 ARG A N 1
ATOM 754 C CA . ARG A 1 100 ? 4.009 0.375 -13.240 1.00 97.19 100 ARG A CA 1
ATOM 755 C C . ARG A 1 100 ? 5.031 -0.746 -13.442 1.00 97.19 100 ARG A C 1
ATOM 757 O O . ARG A 1 100 ? 5.511 -0.949 -14.555 1.00 97.19 100 ARG A O 1
ATOM 764 N N . GLY A 1 101 ? 5.403 -1.446 -12.371 1.00 94.88 101 GLY A N 1
ATOM 765 C CA . GLY A 1 101 ? 6.319 -2.578 -12.433 1.00 94.88 101 GLY A CA 1
ATOM 766 C C . GLY A 1 101 ? 5.676 -3.801 -13.086 1.00 94.88 101 GLY A C 1
ATOM 767 O O . GLY A 1 101 ? 4.579 -3.740 -13.648 1.00 94.88 101 GLY A O 1
ATOM 768 N N . GLU A 1 102 ? 6.354 -4.942 -13.015 1.00 93.69 102 GLU A N 1
ATOM 769 C CA . GLU A 1 102 ? 5.804 -6.198 -13.523 1.00 93.69 102 GLU A CA 1
ATOM 770 C C . GLU A 1 102 ? 4.472 -6.550 -12.833 1.00 93.69 102 GLU A C 1
ATOM 772 O O . GLU A 1 102 ? 4.297 -6.268 -11.640 1.00 93.69 102 GLU A O 1
ATOM 777 N N . PRO A 1 103 ? 3.514 -7.164 -13.553 1.00 89.81 103 PRO A N 1
ATOM 778 C CA . PRO A 1 103 ? 2.293 -7.670 -12.952 1.00 89.81 103 PRO A CA 1
ATOM 779 C C . PRO A 1 103 ? 2.606 -8.615 -11.802 1.00 89.81 103 PRO A C 1
ATOM 781 O O . PRO A 1 103 ? 3.492 -9.467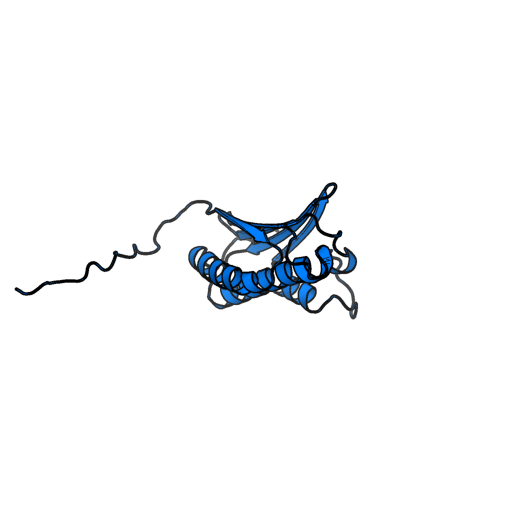 -11.882 1.00 89.81 103 PRO A O 1
ATOM 784 N N . ALA A 1 104 ? 1.851 -8.474 -10.725 1.00 82.44 104 ALA A N 1
ATOM 785 C CA . ALA A 1 104 ? 2.063 -9.301 -9.568 1.00 82.44 104 ALA A CA 1
ATOM 786 C C . ALA A 1 104 ? 1.436 -10.690 -9.775 1.00 82.44 104 ALA A C 1
ATOM 788 O O . ALA A 1 104 ? 0.393 -10.842 -10.419 1.00 82.44 104 ALA A O 1
ATOM 789 N N . ASP A 1 105 ? 2.084 -11.718 -9.230 1.00 74.44 105 ASP A N 1
ATOM 790 C CA . ASP A 1 105 ? 1.621 -13.098 -9.353 1.00 74.44 105 ASP A CA 1
ATOM 791 C C . ASP A 1 105 ? 0.282 -13.276 -8.618 1.00 74.44 105 ASP A C 1
ATOM 793 O O . ASP A 1 105 ? 0.205 -13.248 -7.384 1.00 74.44 105 ASP A O 1
ATOM 797 N N . ARG A 1 106 ? -0.796 -13.461 -9.388 1.00 66.69 106 ARG A N 1
ATOM 798 C CA . ARG A 1 106 ? -2.164 -13.576 -8.863 1.00 66.69 106 ARG A CA 1
ATOM 799 C C . ARG A 1 106 ? -2.339 -14.776 -7.939 1.00 66.69 106 ARG A C 1
ATOM 801 O O . ARG A 1 106 ? -3.158 -14.683 -7.028 1.00 66.69 106 ARG A O 1
ATOM 808 N N . SER A 1 107 ? -1.558 -15.846 -8.113 1.00 62.09 107 SER A N 1
ATOM 809 C CA . SER A 1 107 ? -1.588 -17.008 -7.211 1.00 62.09 107 SER A CA 1
ATOM 810 C C . SER A 1 107 ? -1.130 -16.653 -5.791 1.00 62.09 107 SER A C 1
ATOM 812 O O . SER A 1 107 ? -1.524 -17.293 -4.818 1.00 62.09 107 SER A O 1
ATOM 814 N N . ARG A 1 108 ? -0.345 -15.578 -5.654 1.00 62.03 108 ARG A N 1
ATOM 815 C CA . ARG A 1 108 ? 0.124 -15.062 -4.367 1.00 62.03 108 ARG A CA 1
ATOM 816 C C . ARG A 1 108 ? -0.838 -14.039 -3.766 1.00 62.03 108 ARG A C 1
ATOM 818 O O . ARG A 1 108 ? -0.878 -13.922 -2.547 1.00 62.03 108 ARG A O 1
ATOM 825 N N . ILE A 1 109 ? -1.622 -13.329 -4.588 1.00 60.91 109 ILE A N 1
ATOM 826 C CA . ILE A 1 109 ? -2.407 -12.154 -4.163 1.00 60.91 109 ILE A CA 1
ATOM 827 C C . ILE A 1 109 ? -3.915 -12.413 -4.069 1.00 60.91 109 ILE A C 1
ATOM 829 O O . ILE A 1 109 ? -4.524 -11.978 -3.090 1.00 60.91 109 ILE A O 1
ATOM 833 N N . CYS A 1 110 ? -4.523 -13.178 -4.981 1.00 48.03 110 CYS A N 1
ATOM 834 C CA . CYS A 1 110 ? -5.975 -13.401 -5.004 1.00 48.03 110 CYS A CA 1
ATOM 835 C C . CYS A 1 110 ? -6.428 -14.633 -4.203 1.00 48.03 110 CYS A C 1
ATOM 837 O O . CYS A 1 110 ? -5.678 -15.585 -3.986 1.00 48.03 110 CYS A O 1
ATOM 839 N N . ALA A 1 111 ? -7.663 -14.543 -3.712 1.00 41.75 111 ALA A N 1
ATOM 840 C CA . ALA A 1 111 ? -8.290 -15.414 -2.733 1.00 41.75 111 A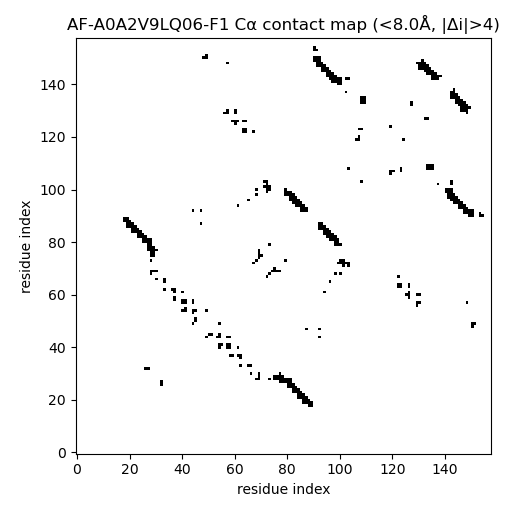LA A CA 1
ATOM 841 C C . ALA A 1 111 ? -9.008 -16.618 -3.358 1.00 41.75 111 ALA A C 1
ATOM 843 O O . ALA A 1 111 ? -9.872 -16.460 -4.214 1.00 41.75 111 ALA A O 1
ATOM 844 N N . GLN A 1 112 ? -8.720 -17.795 -2.817 1.00 34.19 112 GLN A N 1
ATOM 845 C CA . GLN A 1 112 ? -9.695 -18.841 -2.511 1.00 34.19 112 GLN A CA 1
ATOM 846 C C . GLN A 1 112 ? -9.354 -19.359 -1.102 1.00 34.19 112 GLN A C 1
ATOM 848 O O . GLN A 1 112 ? -8.208 -19.167 -0.671 1.00 34.19 112 GLN A O 1
ATOM 853 N N . PRO A 1 113 ? -10.305 -19.955 -0.356 1.00 37.75 113 PRO A N 1
ATOM 854 C CA . PRO A 1 113 ? -9.968 -20.665 0.868 1.00 37.75 113 PRO A CA 1
ATOM 855 C C . PRO A 1 113 ? -9.150 -21.877 0.430 1.00 37.75 113 PRO A C 1
ATOM 857 O O . PRO A 1 113 ? -9.691 -22.856 -0.073 1.00 37.75 113 PRO A O 1
ATOM 860 N N . LEU A 1 114 ? -7.829 -21.744 0.478 1.00 36.19 114 LEU A N 1
ATOM 861 C CA . LEU A 1 114 ? -6.951 -22.851 0.167 1.00 36.19 114 LEU A CA 1
ATOM 862 C C . LEU A 1 114 ? -6.963 -23.754 1.389 1.00 36.19 114 LEU A C 1
ATOM 864 O O . LEU A 1 114 ? -6.489 -23.364 2.459 1.00 36.19 114 LEU A O 1
ATOM 868 N N . ASP A 1 115 ? -7.525 -24.942 1.180 1.00 33.31 115 ASP A N 1
ATOM 869 C CA . ASP A 1 115 ? -7.045 -26.155 1.820 1.00 33.31 115 ASP A CA 1
ATOM 870 C C . ASP A 1 115 ? -5.519 -26.102 1.943 1.00 33.31 115 ASP A C 1
ATOM 872 O O . ASP A 1 115 ? -4.807 -25.577 1.077 1.00 33.31 115 ASP A O 1
ATOM 876 N N . ASP A 1 116 ? -5.068 -26.609 3.082 1.00 42.16 116 ASP A N 1
ATOM 877 C CA . ASP A 1 116 ? -3.700 -26.642 3.566 1.00 42.16 116 ASP A CA 1
ATOM 878 C C . ASP A 1 116 ? -2.619 -26.655 2.469 1.00 42.16 116 ASP A C 1
ATOM 880 O O . ASP A 1 116 ? -2.641 -27.434 1.519 1.00 42.16 116 ASP A O 1
ATOM 884 N N . THR A 1 117 ? -1.570 -25.857 2.688 1.00 39.81 117 THR A N 1
ATOM 885 C CA . THR A 1 117 ? -0.246 -25.970 2.039 1.00 39.81 117 THR A CA 1
ATOM 886 C C . THR A 1 117 ? -0.091 -25.542 0.574 1.00 39.81 117 THR A C 1
ATOM 888 O O . THR A 1 117 ? 0.563 -26.206 -0.225 1.00 39.81 117 THR A O 1
ATOM 891 N N . SER A 1 118 ? -0.505 -24.318 0.241 1.00 36.50 118 SER A N 1
ATOM 892 C CA . SER A 1 118 ? 0.138 -23.577 -0.859 1.00 36.50 118 SER A CA 1
ATOM 893 C C . SER A 1 118 ? 1.109 -22.543 -0.293 1.00 36.50 118 SER A C 1
ATOM 895 O O . SER A 1 118 ? 0.704 -21.650 0.452 1.00 36.50 118 SER A O 1
ATOM 897 N N . LEU A 1 119 ? 2.395 -22.667 -0.641 1.00 39.78 119 LEU A N 1
ATOM 898 C CA . LEU A 1 119 ? 3.497 -21.750 -0.312 1.00 39.78 119 LEU A CA 1
ATOM 899 C C . LEU A 1 119 ? 3.252 -20.342 -0.895 1.00 39.78 119 LEU A C 1
ATOM 901 O O . LEU A 1 119 ? 3.931 -19.893 -1.818 1.00 39.78 119 LEU A O 1
ATOM 905 N N . CYS A 1 120 ? 2.274 -19.616 -0.358 1.00 47.75 120 CYS A N 1
ATOM 906 C CA . CYS A 1 120 ? 2.208 -18.175 -0.514 1.00 47.75 120 CYS A CA 1
ATOM 907 C C . CYS A 1 120 ? 3.460 -17.577 0.144 1.00 47.75 120 CYS A C 1
ATOM 909 O O . CYS A 1 120 ? 3.925 -18.049 1.186 1.00 47.75 120 CYS A O 1
ATOM 911 N N . GLY A 1 121 ? 4.064 -16.566 -0.485 1.00 59.59 121 GLY A N 1
ATOM 912 C CA . GLY A 1 121 ? 5.196 -15.868 0.121 1.00 59.59 121 GLY A CA 1
ATOM 913 C C . GLY A 1 121 ? 4.816 -15.413 1.533 1.00 59.59 121 GLY A C 1
ATOM 914 O O . GLY A 1 121 ? 3.710 -14.906 1.729 1.00 59.59 121 GLY A O 1
ATOM 915 N N . ARG A 1 122 ? 5.715 -15.597 2.514 1.00 63.06 122 ARG A N 1
ATOM 916 C CA . ARG A 1 122 ? 5.461 -15.286 3.940 1.00 63.06 122 ARG A CA 1
ATOM 917 C C . ARG A 1 122 ? 4.819 -13.905 4.140 1.00 63.06 122 ARG A C 1
ATOM 919 O O . ARG A 1 122 ? 3.963 -13.736 5.002 1.00 63.06 122 ARG A O 1
ATOM 926 N N . GLY A 1 123 ? 5.200 -12.948 3.299 1.00 69.88 123 GLY A N 1
ATOM 927 C CA . GLY A 1 123 ? 4.664 -11.597 3.288 1.00 69.88 123 GLY A CA 1
ATOM 928 C C . GLY A 1 123 ? 3.188 -11.470 2.920 1.00 69.88 123 GLY A C 1
ATOM 929 O O . GLY A 1 123 ? 2.429 -10.769 3.581 1.00 69.88 123 GLY A O 1
ATOM 930 N N . THR A 1 124 ? 2.730 -12.172 1.888 1.00 75.69 124 THR A N 1
ATOM 931 C CA . THR A 1 124 ? 1.336 -12.051 1.440 1.00 75.69 124 THR A CA 1
ATOM 932 C C . THR A 1 124 ? 0.374 -12.745 2.401 1.00 75.69 124 THR A C 1
ATOM 934 O O . THR A 1 124 ? -0.739 -12.266 2.606 1.00 75.69 124 THR A O 1
ATOM 937 N N . HIS A 1 125 ? 0.826 -13.818 3.061 1.00 79.31 125 HIS A N 1
ATOM 938 C CA . HIS A 1 125 ? 0.097 -14.430 4.174 1.00 79.31 125 HIS A CA 1
ATOM 939 C C . HIS A 1 125 ? -0.106 -13.438 5.327 1.00 79.31 125 HIS A C 1
ATOM 941 O O . HIS A 1 125 ? -1.221 -13.271 5.813 1.00 79.31 125 HIS A O 1
ATOM 947 N N . LEU A 1 126 ? 0.953 -12.719 5.706 1.00 85.19 126 LEU A N 1
ATOM 948 C CA . LEU A 1 126 ? 0.906 -11.717 6.766 1.00 85.19 126 LEU A CA 1
ATOM 949 C C . LEU A 1 126 ? -0.086 -10.584 6.463 1.00 85.19 126 LEU A C 1
ATOM 951 O O . LEU A 1 126 ? -0.881 -10.216 7.326 1.00 85.19 126 LEU A O 1
ATOM 955 N N . ILE A 1 127 ? -0.063 -10.048 5.238 1.00 90.06 127 ILE A N 1
ATOM 956 C CA . ILE A 1 127 ? -1.007 -8.999 4.823 1.00 90.06 127 ILE A CA 1
ATOM 957 C C . ILE A 1 127 ? -2.452 -9.489 4.986 1.00 90.06 127 ILE A C 1
ATOM 959 O O . ILE A 1 127 ? -3.288 -8.748 5.492 1.00 90.06 127 ILE A O 1
ATOM 963 N N . ARG A 1 128 ? -2.737 -10.745 4.621 1.00 85.56 128 ARG A N 1
ATOM 964 C CA . ARG A 1 128 ? -4.073 -11.356 4.739 1.00 85.56 128 ARG A CA 1
ATOM 965 C C . ARG A 1 128 ? -4.504 -11.631 6.178 1.00 85.56 128 ARG A C 1
ATOM 967 O O . ARG A 1 128 ? -5.693 -11.602 6.455 1.00 85.56 128 ARG A O 1
ATOM 974 N N . GLN A 1 129 ? -3.566 -11.913 7.081 1.00 88.69 129 GLN A N 1
ATOM 975 C CA . GLN A 1 129 ? -3.879 -12.083 8.503 1.00 88.69 129 GLN A CA 1
ATOM 976 C C . GLN A 1 129 ? -4.246 -10.754 9.175 1.00 88.69 129 GLN A C 1
ATOM 978 O O . GLN A 1 129 ? -5.002 -10.737 10.141 1.00 88.69 129 GLN A O 1
ATOM 983 N N . ILE A 1 130 ? -3.692 -9.645 8.682 1.00 92.81 130 ILE A N 1
ATOM 984 C CA . ILE A 1 130 ? -3.858 -8.320 9.285 1.00 92.81 130 ILE A CA 1
ATOM 985 C C . ILE A 1 130 ? -5.033 -7.561 8.666 1.00 92.81 130 ILE A C 1
ATOM 987 O O . ILE A 1 130 ? -5.823 -6.958 9.396 1.00 92.81 130 ILE A O 1
ATOM 991 N N . MET A 1 131 ? -5.123 -7.543 7.336 1.00 93.19 131 MET A N 1
ATOM 992 C CA . MET A 1 131 ? -6.114 -6.771 6.586 1.00 93.19 131 MET A CA 1
ATOM 993 C C . MET A 1 131 ? -7.402 -7.569 6.399 1.00 93.19 131 MET A C 1
ATOM 995 O O . MET A 1 131 ? -7.364 -8.775 6.180 1.00 93.19 131 MET A O 1
ATOM 999 N N . ASP A 1 132 ? -8.546 -6.888 6.419 1.00 91.88 132 ASP A N 1
ATOM 1000 C CA . ASP A 1 132 ? -9.847 -7.554 6.298 1.00 91.88 132 ASP A CA 1
ATOM 1001 C C . ASP A 1 132 ? -10.235 -7.784 4.831 1.00 91.88 132 ASP A C 1
ATOM 1003 O O . ASP A 1 132 ? -10.948 -8.735 4.514 1.00 91.88 132 ASP A O 1
ATOM 1007 N N . GLN A 1 133 ? -9.773 -6.917 3.922 1.00 91.31 133 GLN A N 1
ATOM 1008 C CA . GLN A 1 133 ? -9.919 -7.110 2.478 1.00 91.31 133 GLN A CA 1
ATOM 1009 C C . GLN A 1 133 ? -8.620 -6.770 1.751 1.00 91.31 133 GLN A C 1
ATOM 1011 O O . GLN A 1 133 ? -7.971 -5.762 2.036 1.00 91.31 133 GLN A O 1
ATOM 1016 N N . VAL A 1 134 ? -8.283 -7.601 0.766 1.00 89.88 134 VAL A N 1
ATOM 1017 C CA . VAL A 1 134 ? -7.144 -7.422 -0.136 1.00 89.88 134 VAL A CA 1
ATOM 1018 C C . VAL A 1 134 ? -7.660 -7.579 -1.558 1.00 89.88 134 VAL A C 1
ATOM 1020 O O . VAL A 1 134 ? -8.210 -8.622 -1.905 1.00 89.88 134 VAL A O 1
ATOM 1023 N N . TYR A 1 135 ? -7.499 -6.548 -2.376 1.00 89.94 135 TYR A N 1
ATOM 1024 C CA . TYR A 1 135 ? -7.917 -6.552 -3.772 1.00 89.94 135 TYR A CA 1
ATOM 1025 C C . TYR A 1 135 ? -6.761 -6.120 -4.661 1.00 89.94 135 TYR A C 1
ATOM 1027 O O . TYR A 1 135 ? -6.087 -5.135 -4.371 1.00 89.94 135 TYR A O 1
ATOM 1035 N N . TYR A 1 136 ? -6.549 -6.842 -5.754 1.00 90.88 136 TYR A N 1
ATOM 1036 C CA . TYR A 1 136 ? -5.541 -6.503 -6.743 1.00 90.88 136 TYR A CA 1
ATOM 1037 C C . TYR A 1 136 ? -6.136 -6.539 -8.137 1.00 90.88 136 TYR A C 1
ATOM 1039 O O . TYR A 1 136 ? -6.818 -7.493 -8.514 1.00 90.88 136 TYR A O 1
ATOM 1047 N N . GLU A 1 137 ? -5.810 -5.517 -8.914 1.00 90.44 137 GLU A N 1
ATOM 1048 C CA . GLU A 1 137 ? -6.122 -5.449 -10.329 1.00 90.44 137 GLU A CA 1
ATOM 1049 C C . GLU A 1 137 ? -4.938 -4.905 -11.123 1.00 90.44 137 GLU A C 1
ATOM 1051 O O . GLU A 1 137 ? -4.096 -4.159 -10.619 1.00 90.44 137 GLU A O 1
ATOM 1056 N N . ARG A 1 138 ? -4.894 -5.286 -12.398 1.00 90.75 138 ARG A N 1
ATOM 1057 C CA . ARG A 1 138 ? -4.007 -4.699 -13.400 1.00 90.75 138 ARG A CA 1
ATOM 1058 C C . ARG A 1 138 ? -4.897 -4.032 -14.440 1.00 90.75 138 ARG A C 1
ATOM 1060 O O . ARG A 1 138 ? -5.748 -4.705 -15.019 1.00 90.75 138 ARG A O 1
ATOM 1067 N N . VAL A 1 139 ? -4.693 -2.740 -14.679 1.00 89.31 139 VAL A N 1
ATOM 1068 C CA . VAL A 1 139 ? -5.401 -1.968 -15.709 1.00 89.31 139 VAL A CA 1
ATOM 1069 C C . VAL A 1 139 ? -4.360 -1.421 -16.680 1.00 89.31 139 VAL A C 1
ATOM 1071 O O . VAL A 1 139 ? -3.615 -0.499 -16.350 1.00 89.31 139 VAL A O 1
ATOM 1074 N N . GLY A 1 140 ? -4.267 -2.031 -17.864 1.00 93.50 140 GLY A N 1
ATOM 1075 C CA . GLY A 1 140 ? -3.173 -1.769 -18.802 1.00 93.50 140 GLY A CA 1
ATOM 1076 C C . GLY A 1 140 ? -1.811 -2.030 -18.150 1.00 93.50 140 GLY A C 1
ATOM 1077 O O . GLY A 1 140 ? -1.566 -3.110 -17.612 1.00 93.50 140 GLY A O 1
ATOM 1078 N N . GLU A 1 141 ? -0.957 -1.007 -18.131 1.00 93.94 141 GLU A N 1
ATOM 1079 C CA . GLU A 1 141 ? 0.384 -1.075 -17.537 1.00 93.94 141 GLU A CA 1
ATOM 1080 C C . GLU A 1 141 ? 0.450 -0.710 -16.049 1.00 93.94 141 GLU A C 1
ATOM 1082 O O . GLU A 1 141 ? 1.533 -0.541 -15.494 1.00 93.94 141 GLU A O 1
ATOM 1087 N N . VAL A 1 142 ? -0.699 -0.568 -15.389 1.00 95.50 142 VAL A N 1
ATOM 1088 C CA . VAL A 1 142 ? -0.768 -0.121 -13.998 1.00 95.50 142 VAL A CA 1
ATOM 1089 C C . VAL A 1 142 ? -1.231 -1.256 -13.095 1.00 95.50 142 VAL A C 1
ATOM 1091 O O . VAL A 1 142 ? -2.318 -1.808 -13.275 1.00 95.50 142 VAL A O 1
ATOM 1094 N N . ASN A 1 143 ? -0.410 -1.583 -12.101 1.00 95.25 143 ASN A N 1
ATOM 1095 C CA . ASN A 1 143 ? -0.780 -2.399 -10.953 1.00 95.25 143 ASN A CA 1
ATOM 1096 C C . ASN A 1 143 ? -1.534 -1.543 -9.937 1.00 95.25 143 ASN A C 1
ATOM 1098 O O . ASN A 1 143 ? -1.118 -0.424 -9.637 1.00 95.25 143 ASN A O 1
ATOM 1102 N N . ARG A 1 144 ? -2.611 -2.084 -9.364 1.00 95.62 144 ARG A N 1
ATOM 1103 C CA . ARG A 1 144 ? -3.310 -1.472 -8.236 1.00 95.62 144 ARG A CA 1
ATOM 1104 C C . ARG A 1 144 ? -3.589 -2.508 -7.158 1.00 95.62 144 ARG A C 1
ATOM 1106 O O . ARG A 1 144 ? -4.349 -3.446 -7.383 1.00 95.62 144 ARG A O 1
ATOM 1113 N N . LEU A 1 145 ? -3.008 -2.311 -5.979 1.00 94.94 145 LEU A N 1
ATOM 1114 C CA . LEU A 1 145 ? -3.283 -3.100 -4.777 1.00 94.94 145 LEU A CA 1
ATOM 1115 C C . LEU A 1 145 ? -4.068 -2.242 -3.787 1.00 94.94 145 LEU A C 1
ATOM 1117 O O . LEU A 1 145 ? -3.670 -1.123 -3.481 1.00 94.94 145 LEU A O 1
ATOM 1121 N N . ARG A 1 146 ? -5.176 -2.765 -3.270 1.00 94.69 146 ARG A N 1
ATOM 1122 C CA . ARG A 1 146 ? -6.020 -2.119 -2.265 1.00 94.69 146 ARG A CA 1
ATOM 1123 C C . ARG A 1 146 ? -6.111 -3.004 -1.036 1.00 94.69 146 ARG A C 1
ATOM 1125 O O . ARG A 1 146 ? -6.495 -4.167 -1.140 1.00 94.69 146 ARG A O 1
ATOM 1132 N N . LEU A 1 147 ? -5.788 -2.439 0.118 1.00 94.62 147 LEU A N 1
ATOM 1133 C CA . LEU A 1 147 ? -5.905 -3.077 1.421 1.00 94.62 147 LEU A CA 1
ATOM 1134 C C . LEU A 1 147 ? -6.928 -2.307 2.248 1.00 94.62 147 LEU A C 1
ATOM 1136 O O . LEU A 1 147 ? -6.832 -1.085 2.336 1.00 94.62 147 LEU A O 1
ATOM 1140 N N . LYS A 1 148 ? -7.882 -3.002 2.866 1.00 93.94 148 LYS A N 1
ATOM 1141 C CA . LYS A 1 148 ? -8.845 -2.383 3.784 1.00 93.94 148 LYS A CA 1
ATOM 1142 C C . LYS A 1 148 ? -8.774 -2.998 5.169 1.00 93.94 148 LYS A C 1
ATOM 1144 O O . LYS A 1 148 ? -8.699 -4.222 5.305 1.00 93.94 148 LYS A O 1
ATOM 1149 N N . LYS A 1 149 ? -8.879 -2.134 6.177 1.00 93.25 149 LYS A N 1
ATOM 1150 C CA . LYS A 1 149 ? -9.020 -2.493 7.585 1.00 93.25 149 LYS A CA 1
ATOM 1151 C C . LYS A 1 149 ? -10.212 -1.761 8.188 1.00 93.25 149 LYS A C 1
ATOM 1153 O O . LYS A 1 149 ? -10.274 -0.539 8.112 1.00 93.25 149 LYS A O 1
ATOM 1158 N N . TYR A 1 150 ? -11.150 -2.486 8.779 1.00 90.94 150 TYR A N 1
ATOM 1159 C CA . TYR A 1 150 ? -12.282 -1.905 9.488 1.00 90.94 150 TYR A CA 1
ATOM 1160 C C . TYR A 1 150 ? -11.862 -1.395 10.864 1.00 90.94 150 TYR A C 1
ATOM 1162 O O . TYR A 1 150 ? -11.044 -2.010 11.555 1.00 90.94 150 TYR A O 1
ATOM 1170 N N . LEU A 1 151 ? -12.443 -0.265 11.255 1.00 87.19 151 LEU A N 1
ATOM 1171 C CA . LEU A 1 151 ? -12.262 0.298 12.583 1.00 87.19 151 LEU A CA 1
ATOM 1172 C C . LEU A 1 151 ? -12.997 -0.549 13.636 1.00 87.19 151 LEU A C 1
ATOM 1174 O O . LEU A 1 151 ? -14.055 -1.121 13.346 1.00 87.19 151 LEU A O 1
ATOM 1178 N N . PRO A 1 152 ? -12.473 -0.640 14.871 1.00 80.50 152 PRO A N 1
ATOM 1179 C CA . PRO A 1 152 ? -13.184 -1.278 15.973 1.00 80.50 152 PRO A CA 1
ATOM 1180 C C . PRO A 1 152 ? -14.583 -0.668 16.155 1.00 80.50 152 PRO A C 1
ATOM 1182 O O . PRO A 1 152 ? -14.733 0.547 16.217 1.00 80.50 152 PRO A O 1
ATOM 1185 N N . GLY A 1 153 ? -15.617 -1.510 16.241 1.00 73.12 153 GLY A N 1
ATOM 1186 C CA . GLY A 1 153 ? -17.006 -1.060 16.415 1.00 73.12 153 GLY A CA 1
ATOM 1187 C C . GLY A 1 153 ? -17.758 -0.712 15.123 1.00 73.12 153 GLY A C 1
ATOM 1188 O O . GLY A 1 153 ? -18.973 -0.515 15.180 1.00 73.12 153 GLY A O 1
ATOM 1189 N N . ALA A 1 154 ? -17.098 -0.719 13.960 1.00 68.88 154 ALA A N 1
ATOM 1190 C CA . ALA A 1 154 ? -17.778 -0.605 12.672 1.00 68.88 154 ALA A CA 1
ATOM 1191 C C . ALA A 1 154 ? -18.717 -1.805 12.446 1.00 68.88 154 ALA A C 1
ATOM 1193 O O . ALA A 1 154 ? -18.318 -2.971 12.566 1.00 68.88 154 ALA A O 1
ATOM 1194 N N . LYS A 1 155 ? -19.984 -1.545 12.097 1.00 52.06 155 LYS A N 1
ATOM 1195 C CA . LYS A 1 155 ? -20.928 -2.616 11.745 1.00 52.06 155 LYS A CA 1
ATOM 1196 C C . LYS A 1 155 ? -20.490 -3.234 10.420 1.00 52.06 155 LYS A C 1
ATOM 1198 O O . LYS A 1 155 ? -20.663 -2.636 9.362 1.00 52.06 155 LYS A O 1
ATOM 1203 N N . ARG A 1 156 ? -19.963 -4.460 10.465 1.00 54.34 156 ARG A N 1
ATOM 1204 C CA . ARG A 1 156 ? -19.708 -5.255 9.257 1.00 54.34 156 ARG A CA 1
ATOM 1205 C C . ARG A 1 156 ? -21.056 -5.476 8.566 1.00 54.34 156 ARG A C 1
ATOM 1207 O O . ARG A 1 156 ? -21.900 -6.187 9.105 1.00 54.34 156 ARG A O 1
ATOM 1214 N N . LYS A 1 157 ? -21.294 -4.833 7.418 1.00 45.59 157 LYS A N 1
ATOM 1215 C CA . LYS A 1 157 ? -22.423 -5.221 6.564 1.00 45.59 157 LYS A CA 1
ATOM 1216 C C . LYS A 1 157 ? -22.146 -6.653 6.100 1.00 45.59 157 LYS A C 1
ATOM 1218 O O . LYS A 1 157 ? -21.098 -6.892 5.501 1.00 45.59 157 LYS A O 1
ATOM 1223 N N . ALA A 1 158 ? -23.024 -7.562 6.521 1.00 36.97 158 ALA A N 1
ATOM 1224 C CA . ALA A 1 158 ? -23.025 -8.973 6.150 1.00 36.97 158 ALA A CA 1
ATOM 1225 C C . ALA A 1 158 ? -23.198 -9.148 4.638 1.00 36.97 158 ALA A C 1
ATOM 1227 O O . ALA A 1 158 ? -23.866 -8.280 4.026 1.00 36.97 158 ALA A O 1
#

Sequence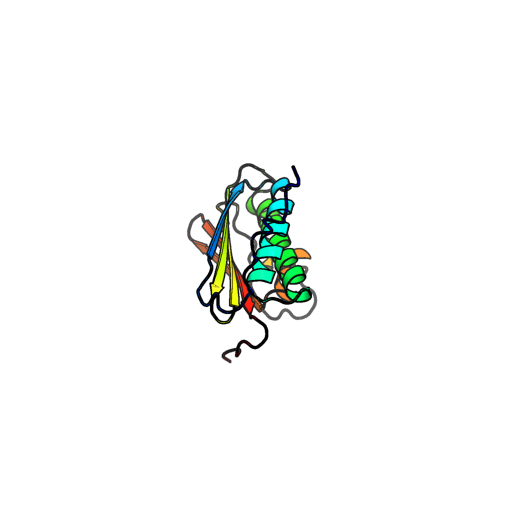 (158 aa):
MSYDKDGAAEILPPQAMSGPLKFQITMASDPRLLAVVRSTISELAAVWGLGDEGCRGVTRAVDEALSNIIRHAYKNRSDGEIELSCRTDADCLEFTFVDRGEPADRSRICAQPLDDTSLCGRGTHLIRQIMDQVYYERVGEVNRLRLKKYLPGAKRKA

Foldseek 3Di:
DDDDDDPPPPPPPLPDPPDKDKDKDKFFLALVCLVVQLVVQLVVCVNLADDNVLSVLVSLLVSLVSVCCCCPFVVVDRGWMKMWMWIDDPWKIKIKIKTQGDDDDCVQFDDDPDDDDDCRPPSSVSNVVNFPDWDWDDDPRMTMIMTMDTHPPRPPPD

Radius of gyration: 18.31 Å; Cα contacts (8 Å, |Δi|>4): 241; chains: 1; bounding box: 38×66×52 Å